Protein AF-A0AA97EFY8-F1 (afdb_monomer_lite)

Structure (mmCIF, N/CA/C/O backbone):
data_AF-A0AA97EFY8-F1
#
_entry.id   AF-A0AA97EFY8-F1
#
loop_
_atom_site.group_PDB
_atom_site.id
_atom_site.type_symbol
_atom_site.label_atom_id
_atom_site.label_alt_id
_atom_site.label_comp_id
_atom_site.label_asym_id
_atom_site.label_entity_id
_atom_site.label_seq_id
_atom_site.pdbx_PDB_ins_code
_atom_site.Cartn_x
_atom_site.Cartn_y
_atom_site.Cartn_z
_atom_site.occupancy
_atom_site.B_iso_or_equiv
_atom_site.auth_seq_id
_atom_site.auth_comp_id
_atom_site.auth_asym_id
_atom_site.auth_atom_id
_atom_site.pdbx_PDB_model_num
ATOM 1 N N . MET A 1 1 ? -17.501 2.660 -0.394 1.00 66.62 1 MET A N 1
ATOM 2 C CA . MET A 1 1 ? -16.284 3.423 -0.672 1.00 66.62 1 MET A CA 1
ATOM 3 C C . MET A 1 1 ? -15.167 2.427 -0.905 1.00 66.62 1 MET A C 1
ATOM 5 O O . MET A 1 1 ? -14.946 1.581 -0.052 1.00 66.62 1 MET A O 1
ATOM 9 N N . HIS A 1 2 ? -14.519 2.494 -2.065 1.00 81.62 2 HIS A N 1
ATOM 10 C CA . HIS A 1 2 ? -13.304 1.734 -2.351 1.00 81.62 2 HIS A CA 1
ATOM 11 C C . HIS A 1 2 ? -12.150 2.731 -2.419 1.00 81.62 2 HIS A C 1
ATOM 13 O O . HIS A 1 2 ? -12.262 3.732 -3.126 1.00 81.62 2 HIS A O 1
ATOM 19 N N . LEU A 1 3 ? -11.082 2.484 -1.660 1.00 91.44 3 LEU A N 1
ATOM 20 C CA . LEU A 1 3 ? -9.884 3.317 -1.662 1.00 91.44 3 LEU A CA 1
ATOM 21 C C . LEU A 1 3 ? -8.759 2.572 -2.380 1.00 91.44 3 LEU A C 1
ATOM 23 O O . LEU A 1 3 ? -8.453 1.425 -2.052 1.00 91.44 3 LEU A O 1
ATOM 27 N N . MET A 1 4 ? -8.141 3.243 -3.346 1.00 94.38 4 MET A N 1
ATOM 28 C CA . MET A 1 4 ? -6.986 2.751 -4.085 1.00 94.38 4 MET A CA 1
ATOM 29 C C . MET A 1 4 ? -5.888 3.806 -4.043 1.00 94.38 4 MET A C 1
ATOM 31 O O . MET A 1 4 ? -6.149 4.986 -4.270 1.00 94.38 4 MET A O 1
ATOM 35 N N . VAL A 1 5 ? -4.659 3.370 -3.785 1.00 95.62 5 VAL A N 1
ATOM 36 C CA . VAL A 1 5 ? -3.461 4.210 -3.873 1.00 95.62 5 VAL A CA 1
ATOM 37 C C . VAL A 1 5 ? -2.632 3.710 -5.048 1.00 95.62 5 VAL A C 1
ATOM 39 O O . VAL A 1 5 ? -2.356 2.514 -5.133 1.00 95.62 5 VAL A O 1
ATOM 42 N N . VAL A 1 6 ? -2.248 4.616 -5.950 1.00 96.88 6 VAL A N 1
ATOM 43 C CA . VAL A 1 6 ? -1.435 4.330 -7.143 1.00 96.88 6 VAL A CA 1
ATOM 44 C C . VAL A 1 6 ? -0.202 5.225 -7.122 1.00 96.88 6 VAL A C 1
ATOM 46 O O . VAL A 1 6 ? -0.325 6.440 -6.984 1.00 96.88 6 VAL A O 1
ATOM 49 N N . GLY A 1 7 ? 0.987 4.652 -7.281 1.00 96.50 7 GLY A N 1
ATOM 50 C CA . GLY A 1 7 ? 2.235 5.395 -7.111 1.00 96.50 7 GLY A CA 1
ATOM 51 C C . GLY A 1 7 ? 3.486 4.554 -7.335 1.00 96.50 7 GLY A C 1
ATOM 52 O O . GLY A 1 7 ? 3.417 3.417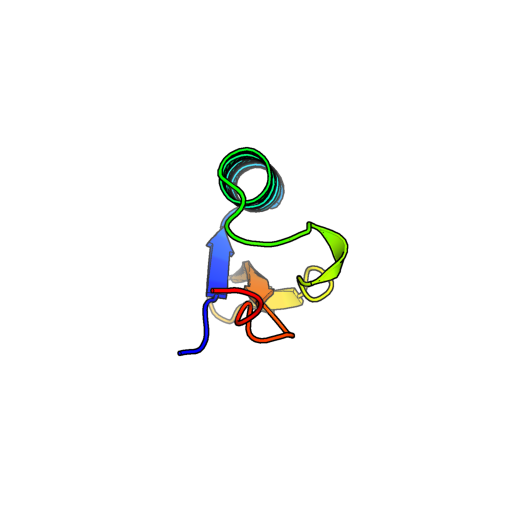 -7.810 1.00 96.50 7 GLY A O 1
ATOM 53 N N . SER A 1 8 ? 4.644 5.126 -7.002 1.00 96.12 8 SER A N 1
ATOM 54 C CA . SER A 1 8 ? 5.853 4.321 -6.824 1.00 96.12 8 SER A CA 1
ATOM 55 C C . SER A 1 8 ? 5.699 3.405 -5.602 1.00 96.12 8 SER A C 1
ATOM 57 O O . SER A 1 8 ? 4.833 3.628 -4.754 1.00 96.12 8 SER A O 1
ATOM 59 N N . ALA A 1 9 ? 6.542 2.374 -5.488 1.00 94.19 9 ALA A N 1
ATOM 60 C CA . ALA A 1 9 ? 6.532 1.502 -4.312 1.00 94.19 9 ALA A CA 1
ATOM 61 C C . ALA A 1 9 ? 6.727 2.299 -3.008 1.00 94.19 9 ALA A C 1
ATOM 63 O O . ALA A 1 9 ? 6.030 2.056 -2.025 1.00 94.19 9 ALA A O 1
ATOM 64 N N . GLN A 1 10 ? 7.633 3.282 -3.033 1.00 96.25 10 GLN A N 1
ATOM 65 C CA . GLN A 1 10 ? 7.951 4.116 -1.879 1.00 96.25 10 GLN A CA 1
ATOM 66 C C . GLN A 1 10 ? 6.780 5.028 -1.492 1.00 96.25 10 GLN A C 1
ATOM 68 O O . GLN A 1 10 ? 6.410 5.067 -0.321 1.00 96.25 10 GLN A O 1
ATOM 73 N N . ASP A 1 11 ? 6.149 5.692 -2.466 1.00 96.50 11 ASP A N 1
ATOM 74 C CA . ASP A 1 11 ? 5.006 6.578 -2.198 1.00 96.50 11 ASP A CA 1
ATOM 75 C C . ASP A 1 11 ? 3.825 5.802 -1.607 1.00 96.50 11 ASP A C 1
ATOM 77 O O . ASP A 1 11 ? 3.175 6.258 -0.667 1.00 96.50 11 ASP A O 1
ATOM 81 N N . ILE A 1 12 ? 3.557 4.606 -2.143 1.00 96.88 12 ILE A N 1
ATOM 82 C CA . ILE A 1 12 ? 2.477 3.734 -1.668 1.00 96.88 12 ILE A CA 1
ATOM 83 C C . ILE A 1 12 ? 2.714 3.331 -0.213 1.00 96.88 12 ILE A C 1
ATOM 85 O O . ILE A 1 12 ? 1.800 3.448 0.603 1.00 96.88 12 ILE A O 1
ATOM 89 N N . GLU A 1 13 ? 3.923 2.879 0.122 1.00 95.88 13 GLU A N 1
ATOM 90 C CA . GLU A 1 13 ? 4.289 2.514 1.493 1.00 95.88 13 GLU A CA 1
ATOM 91 C C . GLU A 1 13 ? 4.143 3.710 2.442 1.00 95.88 13 GLU A C 1
ATOM 93 O O . GLU A 1 13 ? 3.479 3.597 3.473 1.00 95.88 13 GLU A O 1
ATOM 98 N N . SER A 1 14 ? 4.669 4.883 2.073 1.00 97.19 14 SER A N 1
ATOM 99 C CA . SER A 1 14 ? 4.550 6.092 2.896 1.00 97.19 14 SER A CA 1
ATOM 100 C C . SER A 1 14 ? 3.097 6.522 3.118 1.00 97.19 14 SER A C 1
ATOM 102 O O . SER A 1 14 ? 2.738 6.898 4.237 1.00 97.19 14 SER A O 1
ATOM 104 N N . ILE A 1 15 ? 2.238 6.448 2.096 1.00 96.69 15 ILE A N 1
ATOM 105 C CA . ILE A 1 15 ? 0.812 6.787 2.222 1.00 96.69 15 ILE A CA 1
ATOM 106 C C . ILE A 1 15 ? 0.094 5.783 3.129 1.00 96.69 15 ILE A C 1
ATOM 108 O O . ILE A 1 15 ? -0.624 6.196 4.039 1.00 96.69 15 ILE A O 1
ATOM 112 N N . ILE A 1 16 ? 0.299 4.478 2.928 1.00 95.25 16 ILE A N 1
ATOM 113 C CA . ILE A 1 16 ? -0.344 3.432 3.737 1.00 95.25 16 ILE A CA 1
ATOM 114 C C . ILE A 1 16 ? 0.078 3.537 5.204 1.00 95.25 16 ILE A C 1
ATOM 116 O O . ILE A 1 16 ? -0.775 3.465 6.088 1.00 95.25 16 ILE A O 1
ATOM 120 N N . GLN A 1 17 ? 1.364 3.771 5.475 1.00 96.00 17 GLN A N 1
ATOM 121 C CA . GLN A 1 17 ? 1.861 3.992 6.833 1.00 96.00 17 GLN A CA 1
ATOM 122 C C . GLN A 1 17 ? 1.223 5.231 7.472 1.00 96.00 17 GLN A C 1
ATOM 124 O O . GLN A 1 17 ? 0.757 5.163 8.607 1.00 96.00 17 GLN A O 1
ATOM 129 N N . ASN A 1 18 ? 1.122 6.345 6.742 1.00 96.19 18 ASN A N 1
ATOM 130 C CA . ASN A 1 18 ? 0.461 7.552 7.243 1.00 96.19 18 ASN A CA 1
ATOM 131 C C . ASN A 1 18 ? -1.025 7.326 7.554 1.00 96.19 18 ASN A C 1
ATOM 133 O O . ASN A 1 18 ? -1.518 7.805 8.574 1.00 96.19 18 ASN A O 1
ATOM 137 N N . LEU A 1 19 ? -1.744 6.599 6.697 1.00 93.25 19 LEU A N 1
ATOM 138 C CA . LEU A 1 19 ? -3.145 6.246 6.933 1.00 93.25 19 LEU A CA 1
ATOM 139 C C . LEU A 1 19 ? -3.290 5.345 8.164 1.00 93.25 19 LEU A C 1
ATOM 141 O O . LEU A 1 19 ? -4.200 5.547 8.968 1.00 93.25 19 LEU A O 1
ATOM 145 N N . HIS A 1 20 ? -2.363 4.408 8.357 1.00 93.06 20 HIS A N 1
ATOM 146 C CA . HIS A 1 20 ? -2.333 3.565 9.543 1.00 93.06 20 HIS A CA 1
ATOM 147 C C . HIS A 1 20 ? -2.113 4.365 10.831 1.00 93.06 20 HIS A C 1
ATOM 149 O O . HIS A 1 20 ? -2.882 4.207 11.778 1.00 93.06 20 HIS A O 1
ATOM 155 N N . LEU A 1 21 ? -1.139 5.280 10.847 1.00 95.06 21 LEU A N 1
ATOM 156 C CA . LEU A 1 21 ? -0.855 6.145 12.001 1.00 95.06 21 LEU A CA 1
ATOM 157 C C . LEU A 1 21 ? -2.036 7.048 12.385 1.00 95.06 21 LEU A C 1
ATOM 159 O O . LEU A 1 21 ? -2.164 7.441 13.539 1.00 95.06 21 LEU A O 1
ATOM 163 N N . ARG A 1 22 ? -2.912 7.366 11.428 1.00 93.62 22 ARG A N 1
ATOM 164 C CA . ARG A 1 22 ? -4.132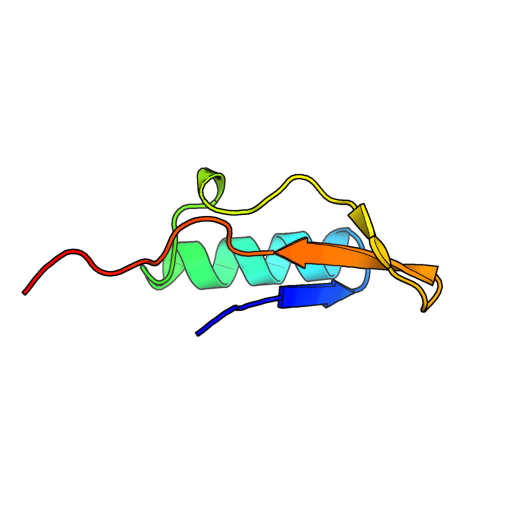 8.159 11.647 1.00 93.62 22 ARG A CA 1
ATOM 165 C C . ARG A 1 22 ? -5.345 7.314 12.046 1.00 93.62 22 ARG A C 1
ATOM 167 O O . ARG A 1 22 ? -6.443 7.851 12.132 1.00 93.62 22 ARG A O 1
ATOM 174 N N . GLY A 1 23 ? -5.172 6.005 12.239 1.00 89.25 23 GLY A N 1
ATOM 175 C CA . GLY A 1 23 ? -6.259 5.084 12.573 1.00 89.25 23 GLY A CA 1
ATOM 176 C C . GLY A 1 23 ? -7.224 4.810 11.417 1.00 89.25 23 GLY A C 1
ATOM 177 O O . GLY A 1 23 ? -8.294 4.259 11.642 1.00 89.25 23 GLY A O 1
ATOM 178 N N . PHE A 1 24 ? -6.870 5.178 10.179 1.00 90.00 24 PHE A N 1
ATOM 179 C CA . PHE A 1 24 ? -7.764 5.006 9.034 1.00 90.00 24 PHE A CA 1
ATOM 180 C C . PHE A 1 24 ? -7.899 3.538 8.617 1.00 90.00 24 PHE A C 1
ATOM 182 O O . PHE A 1 24 ? -8.993 3.108 8.279 1.00 90.00 24 PHE A O 1
ATOM 189 N N . ALA A 1 25 ? -6.796 2.781 8.600 1.00 90.44 25 ALA A N 1
ATOM 190 C CA . ALA A 1 25 ? -6.784 1.350 8.285 1.00 90.44 25 ALA A CA 1
ATOM 191 C C . ALA A 1 25 ? -5.501 0.671 8.779 1.00 90.44 25 ALA A C 1
ATOM 193 O O . ALA A 1 25 ? -4.422 1.260 8.718 1.00 90.44 25 ALA A O 1
ATOM 194 N N . HIS A 1 26 ? -5.578 -0.592 9.207 1.00 91.50 26 HIS A N 1
ATOM 195 C CA . HIS A 1 26 ? -4.372 -1.389 9.444 1.00 91.50 26 HIS A CA 1
ATOM 196 C C . HIS A 1 26 ? -3.669 -1.715 8.121 1.00 91.50 26 HIS A C 1
ATOM 198 O O . HIS A 1 26 ? -4.314 -1.941 7.101 1.00 91.50 26 HIS A O 1
ATOM 204 N N . ILE A 1 27 ? -2.335 -1.795 8.141 1.00 90.56 27 ILE A N 1
ATOM 205 C CA . ILE A 1 27 ? -1.512 -2.103 6.953 1.00 90.56 27 ILE A CA 1
ATOM 206 C C . ILE A 1 27 ? -1.926 -3.439 6.303 1.00 90.56 27 ILE A C 1
ATOM 208 O O . ILE A 1 27 ? -1.891 -3.578 5.081 1.00 90.56 27 ILE A O 1
ATOM 212 N N . ASN A 1 28 ? -2.383 -4.400 7.111 1.00 91.38 28 ASN A N 1
ATOM 213 C CA . ASN A 1 28 ? -2.811 -5.726 6.656 1.00 91.38 28 ASN A CA 1
ATOM 214 C C . ASN A 1 28 ? -4.185 -5.733 5.962 1.00 91.38 28 ASN A C 1
ATOM 216 O O . ASN A 1 28 ? -4.537 -6.730 5.339 1.00 91.38 28 ASN A O 1
ATOM 220 N N . GLU A 1 29 ? -4.936 -4.630 6.030 1.00 91.88 29 GLU A N 1
ATOM 221 C CA . GLU A 1 29 ? -6.216 -4.460 5.322 1.00 91.88 29 GLU A CA 1
ATOM 222 C C . GLU A 1 29 ? -6.020 -3.999 3.870 1.00 91.88 29 GLU A C 1
ATOM 224 O O . GLU A 1 29 ? -6.983 -3.797 3.131 1.00 91.88 29 GLU A O 1
ATOM 229 N N . TRP A 1 30 ? -4.770 -3.806 3.446 1.00 93.00 30 TRP A N 1
ATOM 230 C CA . TRP A 1 30 ? -4.420 -3.448 2.080 1.00 93.00 30 TRP A CA 1
ATOM 231 C C . TRP A 1 30 ? -3.996 -4.687 1.298 1.00 93.00 30 TRP A C 1
ATOM 233 O O . TRP A 1 30 ? -3.187 -5.491 1.771 1.00 93.00 30 TRP A O 1
ATOM 243 N N . SER A 1 31 ? -4.456 -4.796 0.050 1.00 94.00 31 SER A N 1
ATOM 244 C CA . SER A 1 31 ? -4.026 -5.830 -0.897 1.00 94.00 31 SER A CA 1
ATOM 245 C C . SER A 1 31 ? -2.506 -5.867 -1.018 1.00 94.00 31 SER A C 1
ATOM 247 O O . SER A 1 31 ? -1.830 -4.893 -0.702 1.00 94.00 31 SER A O 1
ATOM 249 N N . ARG A 1 32 ? -1.933 -6.935 -1.571 1.00 93.06 32 ARG A N 1
ATOM 250 C CA . ARG A 1 32 ? -0.534 -6.875 -2.030 1.00 93.06 32 ARG A CA 1
ATOM 251 C C . ARG A 1 32 ? -0.377 -5.804 -3.119 1.00 93.06 32 ARG A C 1
ATOM 253 O O . ARG A 1 32 ? -1.368 -5.405 -3.736 1.00 93.06 32 ARG A O 1
ATOM 260 N N . ALA A 1 33 ? 0.852 -5.330 -3.329 1.00 94.50 33 ALA A N 1
ATOM 261 C CA . ALA A 1 33 ? 1.155 -4.436 -4.442 1.00 94.50 33 ALA A CA 1
ATOM 262 C C . ALA A 1 33 ? 0.878 -5.148 -5.771 1.00 94.50 33 ALA A C 1
ATOM 264 O O . ALA A 1 33 ? 1.288 -6.292 -5.967 1.00 94.50 33 ALA A O 1
ATOM 265 N N . MET A 1 34 ? 0.161 -4.472 -6.660 1.00 95.50 34 MET A N 1
ATOM 266 C CA . MET A 1 34 ? -0.232 -4.981 -7.971 1.00 95.50 34 MET A CA 1
ATOM 267 C C . MET A 1 34 ? 0.176 -3.981 -9.055 1.00 95.50 34 MET A C 1
ATOM 269 O O . MET A 1 34 ? 0.206 -2.780 -8.785 1.00 95.50 34 MET A O 1
ATOM 273 N N . PRO A 1 35 ? 0.482 -4.436 -10.278 1.00 96.00 35 PRO A N 1
ATOM 274 C CA . PRO A 1 35 ? 0.717 -3.534 -11.397 1.00 96.00 35 PRO A CA 1
ATOM 275 C C . PRO A 1 35 ? -0.572 -2.792 -11.777 1.00 96.00 35 PRO A C 1
ATOM 277 O O . PRO A 1 35 ? -1.652 -3.378 -11.812 1.00 96.00 35 PRO A O 1
ATOM 280 N N . HIS A 1 36 ? -0.450 -1.502 -12.079 1.00 95.81 36 HIS A N 1
ATOM 281 C CA . HIS A 1 36 ? -1.520 -0.657 -12.602 1.00 95.81 36 HIS A CA 1
ATOM 282 C C . HIS A 1 36 ? -1.279 -0.358 -14.090 1.00 95.81 36 HIS A C 1
ATOM 284 O O . HIS A 1 36 ? -0.137 -0.318 -14.551 1.00 95.81 36 HIS A O 1
ATOM 290 N N . SER A 1 37 ? -2.345 -0.083 -14.845 1.00 92.38 37 SER A N 1
ATOM 291 C CA . SER A 1 37 ? -2.289 0.183 -16.295 1.00 92.38 37 SER A CA 1
ATOM 292 C C . SER A 1 37 ? -1.402 1.373 -16.684 1.00 92.38 37 SER A C 1
ATOM 294 O O . SER A 1 37 ? -0.938 1.455 -17.815 1.00 92.38 37 SER A O 1
ATOM 296 N N . SER A 1 38 ? -1.120 2.274 -15.743 1.00 91.19 38 SER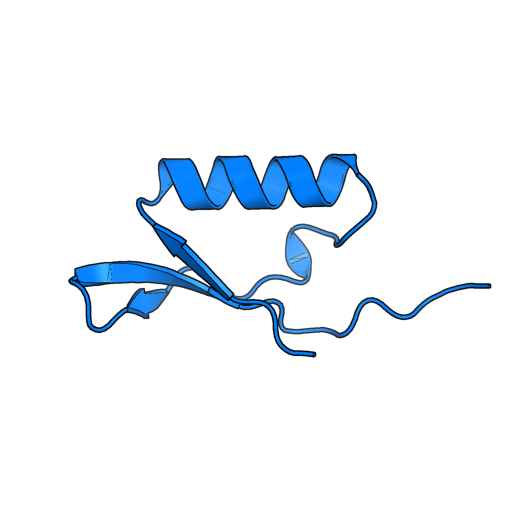 A N 1
ATOM 297 C CA . SER A 1 38 ? -0.212 3.413 -15.929 1.00 91.19 38 SER A CA 1
ATOM 298 C C . SER A 1 38 ? 1.281 3.065 -15.822 1.00 91.19 38 SER A C 1
ATOM 300 O O . SER A 1 38 ? 2.111 3.971 -15.837 1.00 91.19 38 SER A O 1
ATOM 302 N N . GLY A 1 39 ? 1.638 1.789 -15.637 1.00 92.62 39 GLY A N 1
ATOM 303 C CA . GLY A 1 39 ? 3.019 1.347 -15.395 1.00 92.62 39 GLY A CA 1
ATOM 304 C C . GLY A 1 39 ? 3.507 1.570 -13.958 1.00 92.62 39 GLY A C 1
ATOM 305 O O . GLY A 1 39 ? 4.655 1.274 -13.640 1.00 92.62 39 GLY A O 1
ATOM 306 N N . LYS A 1 40 ? 2.640 2.084 -13.078 1.00 95.12 40 LYS A N 1
ATOM 307 C CA . LYS A 1 40 ? 2.891 2.239 -11.638 1.00 95.12 40 LYS A CA 1
ATOM 308 C C . LYS A 1 40 ? 2.386 1.025 -10.858 1.00 95.12 40 LYS A C 1
ATOM 310 O O . LYS A 1 40 ? 1.739 0.139 -11.413 1.00 95.12 40 LYS A O 1
ATOM 315 N N . LEU A 1 41 ? 2.650 1.004 -9.557 1.00 97.25 41 LEU A N 1
ATOM 316 C CA . LEU A 1 41 ? 2.044 0.037 -8.649 1.00 97.25 41 LEU A CA 1
ATOM 317 C C . LEU A 1 41 ? 0.745 0.591 -8.068 1.00 97.25 41 LEU A C 1
ATOM 319 O O . LEU A 1 41 ? 0.514 1.801 -8.056 1.00 97.25 41 LEU A O 1
ATOM 323 N N . MET A 1 42 ? -0.087 -0.307 -7.557 1.00 96.56 42 MET A N 1
ATOM 324 C CA . MET A 1 42 ? -1.278 0.024 -6.793 1.00 96.56 42 MET A CA 1
ATOM 325 C C . MET A 1 42 ? -1.482 -0.920 -5.610 1.00 96.56 42 MET A C 1
ATOM 327 O O . MET A 1 42 ? -1.104 -2.093 -5.657 1.00 96.56 42 MET A O 1
ATOM 331 N N . ARG A 1 43 ? -2.131 -0.411 -4.563 1.00 95.81 43 ARG A N 1
ATOM 3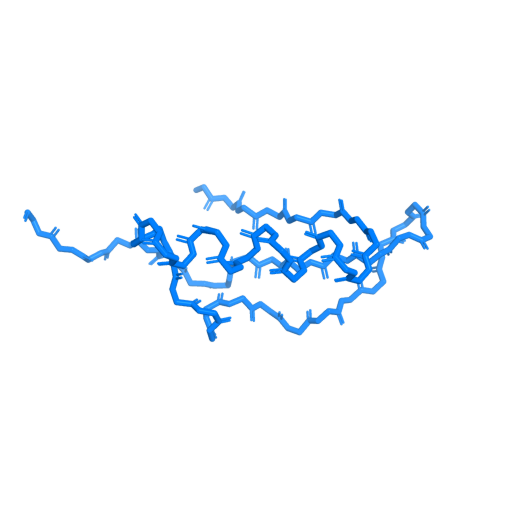32 C CA . ARG A 1 43 ? -2.704 -1.203 -3.469 1.00 95.81 43 ARG A CA 1
ATOM 333 C C . ARG A 1 43 ? -4.131 -0.733 -3.215 1.00 95.81 43 ARG A C 1
ATOM 335 O O . ARG A 1 43 ? -4.419 0.464 -3.268 1.00 95.81 43 ARG A O 1
ATOM 342 N N . VAL A 1 44 ? -5.019 -1.683 -2.959 1.00 94.50 44 VAL A N 1
ATOM 343 C CA . VAL A 1 44 ? -6.446 -1.437 -2.731 1.00 94.50 44 VAL A CA 1
ATOM 344 C C . VAL A 1 44 ? -6.766 -1.803 -1.292 1.00 94.50 44 VAL A C 1
ATOM 346 O O . VAL A 1 44 ? -6.297 -2.829 -0.802 1.00 94.50 44 VAL A O 1
ATOM 349 N N . LEU A 1 45 ? -7.557 -0.979 -0.613 1.00 92.94 45 LEU A N 1
ATOM 350 C CA . LEU A 1 45 ? -8.099 -1.319 0.697 1.00 92.94 45 LEU A CA 1
ATOM 351 C 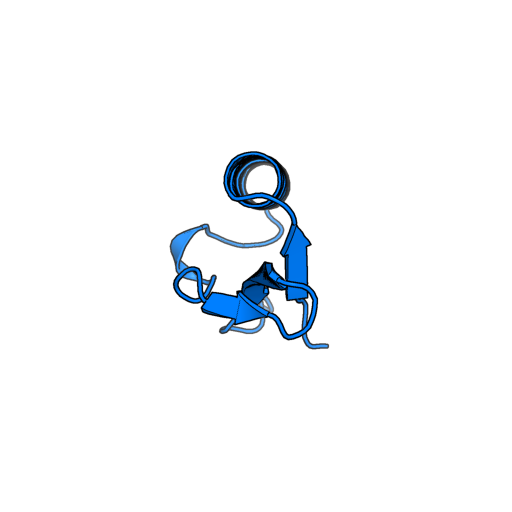C . LEU A 1 45 ? -9.151 -2.425 0.515 1.00 92.94 45 LEU A C 1
ATOM 353 O O . LEU A 1 45 ? -10.190 -2.194 -0.104 1.00 92.94 45 LEU A O 1
ATOM 357 N N . THR A 1 46 ? -8.867 -3.635 0.998 1.00 85.38 46 THR A N 1
ATOM 358 C CA . THR A 1 46 ? -9.686 -4.833 0.744 1.00 85.38 46 THR A CA 1
ATOM 359 C C . THR A 1 46 ? -10.781 -5.043 1.779 1.00 85.38 46 THR A C 1
ATOM 361 O O . THR A 1 46 ? -11.733 -5.776 1.507 1.00 85.38 46 THR A O 1
ATOM 364 N N . ARG A 1 47 ? -10.695 -4.389 2.942 1.00 73.56 47 ARG A N 1
ATOM 365 C CA . ARG A 1 47 ? -11.714 -4.466 3.990 1.00 73.56 47 ARG A CA 1
ATOM 366 C C . ARG A 1 47 ? -12.195 -3.079 4.381 1.00 73.56 47 ARG A C 1
ATOM 368 O O . ARG A 1 47 ? -11.404 -2.177 4.645 1.00 73.56 47 ARG A O 1
ATOM 375 N N . TRP A 1 48 ? -13.516 -2.919 4.401 1.00 56.91 48 TRP A N 1
ATOM 376 C CA . TRP A 1 48 ? -14.160 -1.703 4.874 1.00 56.91 48 TRP A CA 1
ATOM 377 C C . TRP A 1 48 ? -13.796 -1.477 6.337 1.00 56.91 48 TRP A C 1
ATOM 379 O O . TRP A 1 48 ? -14.170 -2.270 7.201 1.00 56.91 48 TRP A O 1
ATOM 389 N N . VAL A 1 49 ? -13.097 -0.378 6.612 1.00 58.22 49 VAL A N 1
ATOM 390 C CA . VAL A 1 49 ? -12.922 0.101 7.980 1.00 58.22 49 VAL A CA 1
ATOM 391 C C . VAL A 1 49 ? -14.225 0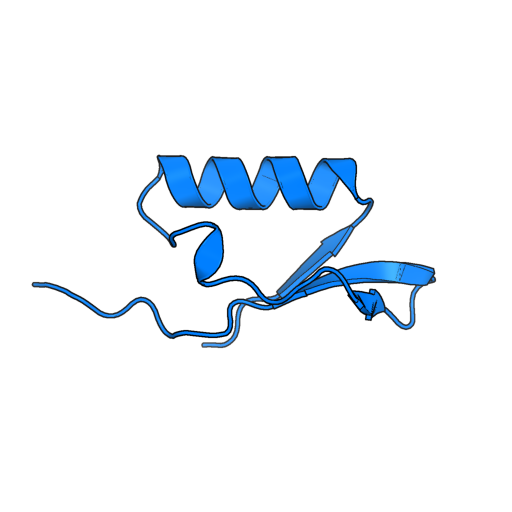.765 8.388 1.00 58.22 49 VAL A C 1
ATOM 393 O O . VAL A 1 49 ? -14.429 1.965 8.240 1.00 58.22 49 VAL A O 1
ATOM 396 N N . GLN A 1 50 ? -15.152 -0.067 8.843 1.00 64.88 50 GLN A N 1
ATOM 397 C CA . GLN A 1 50 ? -16.221 0.374 9.710 1.00 64.88 50 GLN A CA 1
ATOM 398 C C . GLN A 1 50 ? -16.244 -0.559 10.912 1.00 64.88 50 GLN A C 1
ATOM 400 O O . GLN A 1 50 ? -16.808 -1.649 10.879 1.00 64.88 50 GLN A O 1
ATOM 405 N N . SER A 1 51 ? -15.546 -0.136 11.957 1.00 47.81 51 SER A N 1
ATOM 406 C CA . SER A 1 51 ? -15.713 -0.554 13.346 1.00 47.81 51 SER A CA 1
ATOM 407 C C . SER A 1 51 ? -14.881 0.440 14.160 1.00 47.81 51 SER A C 1
ATOM 409 O O . SER A 1 51 ? -13.686 0.537 13.915 1.00 47.81 51 SER A O 1
ATOM 411 N N . GLN A 1 52 ? -15.421 1.256 15.063 1.00 46.09 52 GLN A N 1
ATOM 412 C CA . GLN A 1 52 ? -16.618 1.125 15.908 1.00 46.09 52 GLN A CA 1
ATOM 413 C C . GLN A 1 52 ? -16.980 2.542 16.487 1.00 46.09 52 GLN A C 1
ATOM 415 O O . GLN A 1 52 ? -16.353 3.503 16.042 1.00 46.09 52 GLN A O 1
ATOM 420 N N . PRO A 1 53 ? -18.028 2.691 17.332 1.00 47.75 53 PRO A N 1
ATOM 421 C CA . PRO A 1 53 ? -18.924 3.859 17.452 1.00 47.75 53 PRO A CA 1
ATOM 422 C C . PRO A 1 53 ? -18.370 5.111 18.146 1.00 47.75 53 PRO A C 1
ATOM 424 O O . PRO A 1 53 ? -17.367 5.005 18.884 1.00 47.75 53 PRO A O 1
#

Foldseek 3Di:
DKDKDWAAPVVQVVVLVVCVVVVNDDSVQKDPWDQDPVRTIMIIRNDDPDDDD

Secondary structure (DSSP, 8-state):
---EEEE-HHHHHHHHHHHHHTTS--GGGBPPPEE-TTSSEEEEB-S------

Radius of gyration: 11.23 Å; chains: 1; bounding box: 27×15×34 Å

Sequence (53 aa):
MHLMVVGSAQDIESIIQNLHLRGFAHINEWSRAMPHSSGKLMRVLTRWVQSQP

pLDDT: mean 88.32, std 13.71, range [46.09, 97.25]